Protein AF-A0A126D7E9-F1 (afdb_monomer)

Mean predicted aligned error: 7.22 Å

Secondary structure (DSSP, 8-state):
-EEE--GGGHHHHHHHHHHHHTSTT----B-S-SSS-TTS------HHHHHHH-S-EEEEE-HHHHH-HHHHHHHHHHHHTSTTSTT--EEEEE-S--SSPPPGGGTTS--EE-SSHHHHTTHHHHHHHHHH--

Organism: Anguilla anguilla (NCBI:txid7936)

pLDDT: mean 78.08, std 14.63, range [42.72, 94.19]

Structure (mmCIF, N/CA/C/O backbone):
data_AF-A0A126D7E9-F1
#
_entry.id   AF-A0A126D7E9-F1
#
loop_
_atom_site.group_PDB
_atom_site.id
_atom_site.type_symbol
_atom_site.label_atom_id
_atom_site.label_alt_id
_atom_site.label_comp_id
_atom_site.label_asym_id
_atom_site.label_entity_id
_atom_site.label_seq_id
_atom_site.pdbx_PDB_ins_code
_atom_site.Cartn_x
_atom_site.Cartn_y
_atom_site.Cartn_z
_atom_site.occupancy
_atom_site.B_iso_or_equiv
_atom_site.auth_seq_id
_atom_site.auth_comp_id
_atom_site.auth_asym_id
_atom_site.auth_atom_id
_atom_site.pdbx_PDB_model_num
ATOM 1 N N . ALA A 1 1 ? -8.281 2.744 7.503 1.00 77.56 1 ALA A N 1
ATOM 2 C CA . ALA A 1 1 ? -6.907 2.315 7.163 1.00 77.56 1 ALA A CA 1
ATOM 3 C C . ALA A 1 1 ? -6.227 3.425 6.380 1.00 77.56 1 ALA A C 1
ATOM 5 O O . ALA A 1 1 ? -6.936 4.202 5.751 1.00 77.56 1 ALA A O 1
ATOM 6 N N . PHE A 1 2 ? -4.902 3.515 6.443 1.00 81.88 2 PHE A N 1
ATOM 7 C CA . PHE A 1 2 ? -4.126 4.493 5.676 1.00 81.88 2 PHE A CA 1
ATOM 8 C C . PHE A 1 2 ? -3.689 3.906 4.339 1.00 81.88 2 PHE A C 1
ATOM 10 O O . PHE A 1 2 ? -3.356 2.724 4.298 1.00 81.88 2 PHE A O 1
ATOM 17 N N . ILE A 1 3 ? -3.668 4.702 3.275 1.00 85.94 3 ILE A N 1
ATOM 18 C CA . ILE A 1 3 ? -3.146 4.287 1.970 1.00 85.94 3 ILE A CA 1
ATOM 19 C C . ILE A 1 3 ? -1.912 5.132 1.652 1.00 85.94 3 ILE A C 1
ATOM 21 O O . ILE A 1 3 ? -1.997 6.350 1.530 1.00 85.94 3 ILE A O 1
ATOM 25 N N . CYS A 1 4 ? -0.771 4.466 1.513 1.00 87.81 4 CYS A N 1
ATOM 26 C CA . CYS A 1 4 ? 0.487 5.038 1.059 1.00 87.81 4 CYS A CA 1
ATOM 27 C C . CYS A 1 4 ? 0.679 4.678 -0.416 1.00 87.81 4 CYS A C 1
ATOM 29 O O . CYS A 1 4 ? 0.655 3.497 -0.764 1.00 87.81 4 CYS A O 1
ATOM 31 N N . TYR A 1 5 ? 0.844 5.681 -1.271 1.00 88.94 5 TYR A N 1
ATOM 32 C CA . TYR A 1 5 ? 0.964 5.532 -2.720 1.00 88.94 5 TYR A CA 1
ATOM 33 C C . TYR A 1 5 ? 1.781 6.692 -3.299 1.00 88.94 5 TYR A C 1
ATOM 35 O O . TYR A 1 5 ? 1.926 7.728 -2.648 1.00 88.94 5 TYR A O 1
ATOM 43 N N . CYS A 1 6 ? 2.309 6.518 -4.510 1.00 87.19 6 CYS A N 1
ATOM 44 C CA . CYS A 1 6 ? 2.936 7.601 -5.264 1.00 87.19 6 CYS A CA 1
ATOM 45 C C . CYS A 1 6 ? 1.879 8.332 -6.104 1.00 87.19 6 CYS A C 1
ATOM 47 O O . CYS A 1 6 ? 0.931 7.695 -6.557 1.00 87.19 6 CYS A O 1
ATOM 49 N N . GLN A 1 7 ? 2.035 9.634 -6.371 1.00 85.12 7 GLN A N 1
ATOM 50 C CA . GLN A 1 7 ? 1.031 10.417 -7.115 1.00 85.12 7 GLN A CA 1
ATOM 51 C C . GLN A 1 7 ? 0.680 9.796 -8.476 1.00 85.12 7 GLN A C 1
ATOM 53 O O . GLN A 1 7 ? -0.471 9.829 -8.898 1.00 85.12 7 GLN A O 1
ATOM 58 N N . SER A 1 8 ? 1.653 9.161 -9.129 1.00 88.75 8 SER A N 1
ATOM 59 C CA . SER A 1 8 ? 1.476 8.447 -10.399 1.00 88.75 8 SER A CA 1
ATOM 60 C C . SER A 1 8 ? 0.485 7.276 -10.329 1.00 88.75 8 SER A C 1
ATOM 62 O O . SER A 1 8 ? -0.012 6.833 -11.359 1.00 88.75 8 SER A O 1
ATOM 64 N N . ASP A 1 9 ? 0.190 6.766 -9.132 1.00 90.00 9 ASP A N 1
ATOM 65 C CA . ASP A 1 9 ? -0.701 5.625 -8.902 1.00 90.00 9 ASP A CA 1
ATOM 66 C C . ASP A 1 9 ? -2.105 6.061 -8.421 1.00 90.00 9 ASP A C 1
ATOM 68 O O . ASP A 1 9 ? -2.920 5.224 -8.021 1.00 90.00 9 ASP A O 1
ATOM 72 N N . ILE A 1 10 ? -2.408 7.366 -8.448 1.00 87.75 10 ILE A N 1
ATOM 73 C CA . ILE A 1 10 ? -3.639 7.941 -7.884 1.00 87.75 10 ILE A CA 1
ATOM 74 C C . ILE A 1 10 ? -4.924 7.390 -8.511 1.00 87.75 10 ILE A C 1
ATOM 76 O O . ILE A 1 10 ? -5.895 7.134 -7.800 1.00 87.75 10 ILE A O 1
ATOM 80 N N . GLU A 1 11 ? -4.927 7.133 -9.819 1.00 89.25 11 GLU A N 1
ATOM 81 C CA . GLU A 1 11 ? -6.092 6.585 -10.524 1.00 89.25 11 GLU A CA 1
ATOM 82 C C . GLU A 1 11 ? -6.491 5.211 -9.971 1.00 89.25 11 GLU A C 1
ATOM 84 O O . GLU A 1 11 ? -7.668 4.942 -9.724 1.00 89.25 11 GLU A O 1
ATOM 89 N N . PHE A 1 12 ? -5.501 4.357 -9.694 1.00 90.88 12 PHE A N 1
ATOM 90 C CA . PHE A 1 12 ? -5.744 3.063 -9.064 1.00 90.88 12 PHE A CA 1
ATOM 91 C C . PHE A 1 12 ? -6.236 3.225 -7.623 1.00 90.88 12 PHE A C 1
ATOM 93 O O . PHE A 1 12 ? -7.106 2.479 -7.178 1.00 90.88 12 PHE A O 1
ATOM 100 N N . VAL A 1 13 ? -5.710 4.207 -6.887 1.00 89.38 13 VAL A N 1
ATOM 101 C CA . VAL A 1 13 ? -6.150 4.484 -5.514 1.00 89.38 13 VAL A CA 1
ATOM 102 C C . VAL A 1 13 ? -7.598 4.962 -5.471 1.00 89.38 13 VAL A C 1
ATOM 104 O O . VAL A 1 13 ? -8.343 4.526 -4.594 1.00 89.38 13 VAL A O 1
ATOM 107 N N . HIS A 1 14 ? -8.029 5.783 -6.430 1.00 86.62 14 HIS A N 1
ATOM 108 C CA . HIS A 1 14 ? -9.428 6.196 -6.561 1.00 86.62 14 HIS A CA 1
ATOM 109 C C . HIS A 1 14 ? -10.352 4.997 -6.769 1.00 86.62 14 HIS A C 1
ATOM 111 O O . HIS A 1 14 ? -11.349 4.850 -6.057 1.00 86.62 14 HIS A O 1
ATOM 117 N N . GLU A 1 15 ? -9.992 4.110 -7.697 1.00 89.00 15 GLU A N 1
ATOM 118 C CA . GLU A 1 15 ? -10.749 2.883 -7.936 1.00 89.00 15 GLU A CA 1
ATOM 119 C C . GLU A 1 15 ? -10.762 1.989 -6.690 1.00 89.00 15 GLU A C 1
ATOM 121 O O . GLU A 1 15 ? -11.815 1.508 -6.275 1.00 89.00 15 GLU A O 1
ATOM 126 N N . MET A 1 16 ? -9.615 1.835 -6.025 1.00 88.69 16 MET A N 1
ATOM 127 C CA . MET A 1 16 ? -9.506 1.065 -4.791 1.00 88.69 16 MET A CA 1
ATOM 128 C C . MET A 1 16 ? -10.425 1.598 -3.695 1.00 88.69 16 MET A C 1
ATOM 130 O O . MET A 1 16 ? -11.109 0.810 -3.046 1.00 88.69 16 MET A O 1
ATOM 134 N N . ILE A 1 17 ? -10.460 2.910 -3.473 1.00 85.69 17 ILE A N 1
ATOM 135 C CA . ILE A 1 17 ? -11.333 3.511 -2.460 1.00 85.69 17 ILE A CA 1
ATOM 136 C C . ILE A 1 17 ? -12.791 3.251 -2.816 1.00 85.69 17 ILE A C 1
ATOM 138 O O . ILE A 1 17 ? -13.522 2.705 -1.991 1.00 85.69 17 ILE A O 1
ATOM 142 N N . ARG A 1 18 ? -13.188 3.547 -4.058 1.00 84.75 18 ARG A N 1
ATOM 143 C CA . ARG A 1 18 ? -14.557 3.343 -4.539 1.00 84.75 18 ARG A CA 1
ATOM 144 C C . ARG A 1 18 ? -15.014 1.897 -4.352 1.00 84.75 18 ARG A C 1
ATOM 146 O O . ARG A 1 18 ? -16.103 1.658 -3.834 1.00 84.75 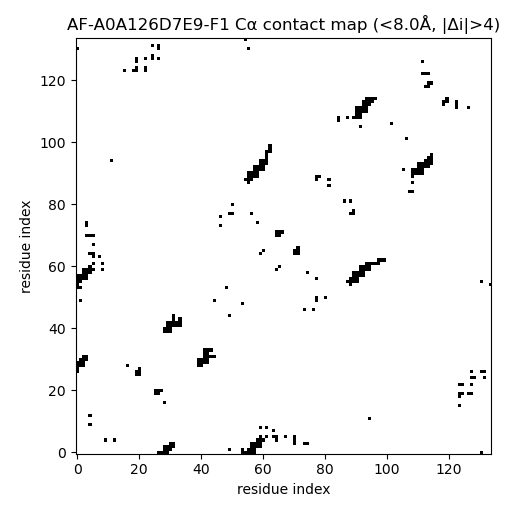18 ARG A O 1
ATOM 153 N N . GLN A 1 19 ? -14.181 0.934 -4.738 1.00 87.88 19 GLN A N 1
ATOM 154 C CA . GLN A 1 19 ? -14.482 -0.491 -4.605 1.00 87.88 19 GLN A CA 1
ATOM 155 C C . GLN A 1 19 ? -14.557 -0.922 -3.138 1.00 87.88 19 GLN A C 1
ATOM 157 O O . GLN A 1 19 ? -15.477 -1.638 -2.747 1.00 87.88 19 GLN A O 1
ATOM 162 N N . LEU A 1 20 ? -13.621 -0.471 -2.298 1.00 84.75 20 LEU A N 1
ATOM 163 C CA . LEU A 1 20 ? -13.575 -0.833 -0.881 1.00 84.75 20 LEU A CA 1
ATOM 164 C C . LEU A 1 20 ? -14.718 -0.210 -0.066 1.00 84.75 20 LEU A C 1
ATOM 166 O O . LEU A 1 20 ? -15.231 -0.868 0.841 1.00 84.75 20 LEU A O 1
ATOM 170 N N . GLU A 1 21 ? -15.153 1.007 -0.389 1.00 81.12 21 GLU A N 1
ATOM 171 C CA . GLU A 1 21 ? -16.303 1.666 0.248 1.00 81.12 21 GLU A CA 1
ATOM 172 C C . GLU A 1 21 ? -17.632 0.985 -0.094 1.00 81.12 21 GLU A C 1
ATOM 174 O O . GLU A 1 21 ? -18.524 0.915 0.751 1.00 81.12 21 GLU A O 1
ATOM 179 N N . GLN A 1 22 ? -17.742 0.414 -1.297 1.00 80.00 22 GLN A N 1
ATOM 180 C CA . GLN A 1 22 ? -18.902 -0.376 -1.718 1.00 80.00 22 GLN A CA 1
ATOM 181 C C . GLN A 1 22 ? -18.953 -1.769 -1.073 1.00 80.00 22 GLN A C 1
ATOM 183 O O . GLN A 1 22 ? -19.982 -2.445 -1.139 1.00 80.00 22 GLN A O 1
ATOM 188 N N . THR A 1 23 ? -17.874 -2.221 -0.424 1.00 79.31 23 THR A N 1
ATOM 189 C CA . THR A 1 23 ? -17.893 -3.510 0.275 1.00 79.31 23 THR A CA 1
ATOM 190 C C . THR A 1 23 ? -18.718 -3.467 1.561 1.00 79.31 23 THR A C 1
ATOM 192 O O . THR A 1 23 ? -18.880 -2.442 2.224 1.00 79.31 23 THR A O 1
ATOM 195 N N . VAL A 1 24 ? -19.169 -4.649 1.988 1.00 76.31 24 VAL A N 1
ATOM 196 C CA . VAL A 1 24 ? -19.992 -4.862 3.194 1.00 76.31 24 VAL A CA 1
ATOM 197 C C . VAL A 1 24 ? -19.336 -4.349 4.488 1.00 76.31 24 VAL A C 1
ATOM 199 O O . VAL A 1 24 ? -20.012 -4.149 5.493 1.00 76.31 24 VAL A O 1
ATOM 202 N N . TYR A 1 25 ? -18.020 -4.119 4.476 1.00 75.62 25 TYR A N 1
ATOM 203 C CA . TYR A 1 25 ? -17.241 -3.738 5.651 1.00 75.62 25 TYR A CA 1
ATOM 204 C C . TYR A 1 25 ? -17.285 -2.235 5.981 1.00 75.62 25 TYR A C 1
ATOM 206 O O . TYR A 1 25 ? -16.784 -1.864 7.041 1.00 75.62 25 TYR A O 1
ATOM 214 N N . ARG A 1 26 ? -17.864 -1.378 5.114 1.00 69.56 26 ARG A N 1
ATOM 215 C CA . ARG A 1 26 ? -17.994 0.089 5.312 1.00 69.56 26 ARG A CA 1
ATOM 216 C C . ARG A 1 26 ? -16.710 0.738 5.852 1.00 69.56 26 ARG A C 1
ATOM 218 O O . ARG A 1 26 ? -16.715 1.460 6.853 1.00 69.56 26 ARG A O 1
ATOM 225 N N . LEU A 1 27 ? -15.582 0.403 5.229 1.00 72.12 27 LEU A N 1
ATOM 226 C CA . LEU A 1 27 ? -14.263 0.806 5.702 1.00 72.12 27 LEU A CA 1
ATOM 227 C C . LEU A 1 27 ? -14.082 2.318 5.573 1.00 72.12 27 LEU A C 1
ATOM 229 O O . LEU A 1 27 ? -14.317 2.886 4.515 1.00 72.12 27 LEU A O 1
ATOM 233 N N . LYS A 1 28 ? -13.580 2.961 6.632 1.00 67.88 28 LYS A N 1
ATOM 234 C CA . LYS A 1 28 ? -13.085 4.341 6.553 1.00 67.88 28 LYS A CA 1
ATOM 235 C C . LYS A 1 28 ? -11.633 4.317 6.085 1.00 67.88 28 LYS A C 1
ATOM 237 O O . LYS A 1 28 ? -10.746 3.859 6.821 1.00 67.88 28 LYS A O 1
ATOM 242 N N . LEU A 1 29 ? -11.402 4.751 4.854 1.00 71.88 29 LEU A N 1
ATOM 243 C CA . LEU A 1 29 ? -10.076 4.870 4.256 1.00 71.88 29 LEU A CA 1
ATOM 244 C C . LEU A 1 29 ? -9.617 6.327 4.320 1.00 71.88 29 LEU A C 1
ATOM 246 O O . LEU A 1 29 ? -10.415 7.242 4.138 1.00 71.88 29 LEU A O 1
ATOM 250 N N . CYS A 1 30 ? -8.337 6.526 4.624 1.00 65.50 30 CYS A N 1
ATOM 251 C CA . CYS A 1 30 ? -7.709 7.841 4.643 1.00 65.50 30 CYS A CA 1
ATOM 252 C C . CYS A 1 30 ? -6.574 7.858 3.616 1.00 65.50 30 CYS A C 1
ATOM 254 O O . CYS A 1 30 ? -5.734 6.951 3.615 1.00 65.50 30 CYS A O 1
ATOM 256 N N . VAL A 1 31 ? -6.549 8.900 2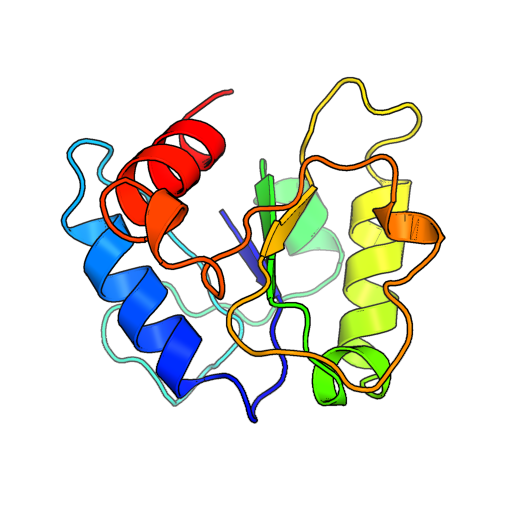.787 1.00 69.12 31 VAL A N 1
ATOM 257 C CA . VAL A 1 31 ? -5.471 9.209 1.838 1.00 69.12 31 VAL A CA 1
ATOM 258 C C . VAL A 1 31 ? -4.800 10.529 2.201 1.00 69.12 31 VAL A C 1
ATOM 260 O O . VAL A 1 31 ? -5.335 11.314 2.982 1.00 69.12 31 VAL A O 1
ATOM 263 N N . PHE A 1 32 ? -3.607 10.740 1.651 1.00 63.19 32 PHE A N 1
ATOM 264 C CA . PHE A 1 32 ? -2.763 11.902 1.919 1.00 63.19 32 PHE A CA 1
ATOM 265 C C . PHE A 1 32 ? -3.156 13.155 1.119 1.00 63.19 32 PHE A C 1
ATOM 267 O O . PHE A 1 32 ? -2.771 14.256 1.505 1.00 63.19 32 PHE A O 1
ATOM 274 N N . ASP A 1 33 ? -3.907 13.021 0.024 1.00 57.41 33 ASP A N 1
ATOM 275 C CA . ASP A 1 33 ? -4.043 14.136 -0.911 1.00 57.41 33 ASP A CA 1
ATOM 276 C C . ASP A 1 33 ? -5.106 15.153 -0.478 1.00 57.41 33 ASP A C 1
ATOM 278 O O . ASP A 1 33 ? -6.262 14.801 -0.222 1.00 57.41 33 ASP A O 1
ATOM 282 N N . ARG A 1 34 ? -4.683 16.420 -0.370 1.00 45.06 34 ARG A N 1
ATOM 283 C CA . ARG A 1 34 ? -5.502 17.514 0.162 1.00 45.06 34 ARG A CA 1
ATOM 284 C C . ARG A 1 34 ? -6.557 18.012 -0.816 1.00 45.06 34 ARG A C 1
ATOM 286 O O . ARG A 1 34 ? -7.608 18.469 -0.373 1.00 45.06 34 ARG A O 1
ATOM 293 N N . ASP A 1 35 ? -6.296 17.846 -2.110 1.00 46.19 35 ASP A N 1
ATOM 294 C CA . ASP A 1 35 ? -6.995 18.592 -3.157 1.00 46.19 35 ASP A CA 1
ATOM 295 C C . ASP A 1 35 ? -7.619 17.709 -4.254 1.00 46.19 35 ASP A C 1
ATOM 297 O O . ASP A 1 35 ? -8.185 18.238 -5.208 1.00 46.19 35 ASP A O 1
ATOM 301 N N . VAL A 1 36 ? -7.556 16.372 -4.146 1.00 45.94 36 VAL A N 1
ATOM 302 C CA . VAL A 1 36 ? -7.872 15.490 -5.295 1.00 45.94 36 VAL A CA 1
ATOM 303 C C . VAL A 1 36 ? -9.107 14.592 -5.110 1.00 45.94 36 VAL A C 1
ATOM 305 O O . VAL A 1 36 ? -9.676 14.132 -6.099 1.00 45.94 36 VAL A O 1
ATOM 308 N N . LEU A 1 37 ? -9.619 14.407 -3.884 1.00 45.41 37 LEU A N 1
ATOM 309 C CA . LEU A 1 37 ? -10.828 13.600 -3.639 1.00 45.41 37 LEU A CA 1
ATOM 310 C C . LEU A 1 37 ? -11.875 14.314 -2.767 1.00 45.41 37 LEU A C 1
ATOM 312 O O . LEU A 1 37 ? -11.787 14.270 -1.534 1.00 45.41 37 LEU A O 1
ATOM 316 N N . PRO A 1 38 ? -12.926 14.909 -3.363 1.00 43.97 38 PRO A N 1
ATOM 317 C CA . PRO A 1 38 ? -14.064 15.392 -2.591 1.00 43.97 38 PRO A CA 1
ATOM 318 C C . PRO A 1 38 ? -14.804 14.205 -1.948 1.00 43.97 38 PRO A C 1
ATOM 320 O O . PRO A 1 38 ? -15.262 13.299 -2.637 1.00 43.97 38 PRO A O 1
ATOM 323 N N . GLY A 1 39 ? -14.927 14.212 -0.617 1.00 46.81 39 GLY A N 1
ATOM 324 C CA . GLY A 1 39 ? -15.702 13.220 0.148 1.00 46.81 39 GLY A CA 1
ATOM 325 C C . GLY A 1 39 ? -14.883 12.205 0.954 1.00 46.81 39 GLY A C 1
ATOM 326 O O . GLY A 1 39 ? -15.443 11.555 1.835 1.00 46.81 39 GLY A O 1
ATOM 327 N N . THR A 1 40 ? -13.567 12.109 0.740 1.00 48.38 40 THR A N 1
ATOM 328 C CA . THR A 1 40 ? -12.680 11.303 1.603 1.00 48.38 40 THR A CA 1
ATOM 329 C C . THR A 1 40 ? -12.120 12.122 2.766 1.00 48.38 40 THR A C 1
ATOM 331 O O . THR A 1 40 ? -12.005 13.342 2.686 1.00 48.38 40 THR A O 1
ATOM 334 N N . CYS A 1 41 ? -11.804 11.473 3.891 1.00 43.56 41 CYS A N 1
ATOM 335 C CA . CYS A 1 41 ? -11.293 12.156 5.082 1.00 43.56 41 CYS A CA 1
ATOM 336 C C . CYS A 1 41 ? -9.829 12.576 4.853 1.00 43.56 41 CYS A C 1
ATOM 338 O O . CYS A 1 41 ? -8.906 11.791 5.071 1.00 43.56 41 CYS A O 1
ATOM 340 N N . VAL A 1 42 ? -9.653 13.804 4.371 1.00 42.72 42 VAL A N 1
ATOM 341 C CA . VAL A 1 42 ? -8.376 14.442 4.043 1.00 42.72 42 VAL A CA 1
ATOM 342 C C . VAL A 1 42 ? -7.678 14.939 5.314 1.00 42.72 42 VAL A C 1
ATOM 344 O O . VAL A 1 42 ? -8.229 15.772 6.032 1.00 42.72 42 VAL A O 1
ATOM 347 N N . TRP A 1 43 ? -6.450 14.482 5.584 1.00 44.12 43 TRP A N 1
ATOM 348 C CA . TRP A 1 43 ? -5.634 14.981 6.701 1.00 44.12 43 TRP A CA 1
ATOM 349 C C . TRP A 1 43 ? -4.186 15.226 6.276 1.00 44.12 43 TRP A C 1
ATOM 351 O O . TRP A 1 43 ? -3.598 14.435 5.548 1.00 44.12 43 TRP A O 1
ATOM 361 N N . THR A 1 44 ? -3.584 16.300 6.793 1.00 43.53 44 THR A N 1
ATOM 362 C CA . THR A 1 44 ? -2.133 16.527 6.737 1.00 43.53 44 THR A CA 1
ATOM 363 C C . THR A 1 44 ? -1.468 15.538 7.686 1.00 43.53 44 THR A C 1
ATOM 365 O O . THR A 1 44 ? -1.652 15.651 8.893 1.00 43.53 44 THR A O 1
ATOM 368 N N . VAL A 1 45 ? -0.759 14.538 7.166 1.00 52.62 45 VAL A N 1
ATOM 369 C CA . VAL A 1 45 ? -0.237 13.440 7.989 1.00 52.62 45 VAL A CA 1
ATOM 370 C C . VAL A 1 45 ? 1.186 13.723 8.469 1.00 52.62 45 VAL A C 1
ATOM 372 O O . VAL A 1 45 ? 2.118 13.788 7.674 1.00 52.62 45 VAL A O 1
ATOM 375 N N . THR A 1 46 ? 1.350 13.830 9.787 1.00 57.66 46 THR A N 1
ATOM 376 C CA . THR A 1 46 ? 2.624 13.688 10.506 1.00 57.66 46 THR A CA 1
ATOM 377 C C . T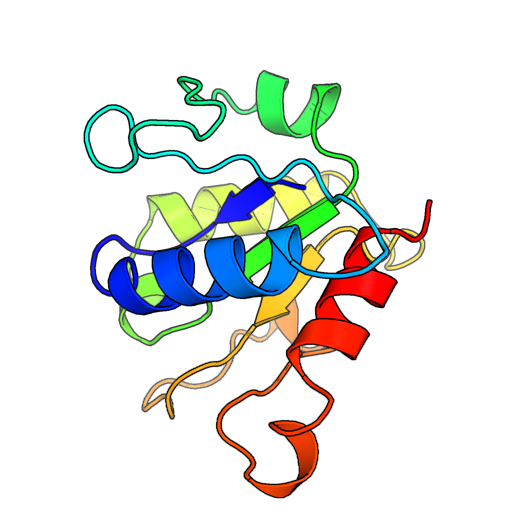HR A 1 46 ? 2.811 12.230 10.944 1.00 57.66 46 THR A C 1
ATOM 379 O O . THR A 1 46 ? 1.843 11.467 11.017 1.00 57.66 46 THR A O 1
ATOM 382 N N . SER A 1 47 ? 4.043 11.819 11.256 1.00 56.72 47 SER A N 1
ATOM 383 C CA . SER A 1 47 ? 4.351 10.487 11.815 1.00 56.72 47 SER A CA 1
ATOM 384 C C . SER A 1 47 ? 3.446 10.123 13.005 1.00 56.72 47 SER A C 1
ATOM 386 O O . SER A 1 47 ? 2.945 9.001 13.088 1.00 56.72 47 SER A O 1
ATOM 388 N N . GLU A 1 48 ? 3.124 11.102 13.850 1.00 58.09 48 GLU A N 1
ATOM 389 C CA . GLU A 1 48 ? 2.202 10.971 14.986 1.00 58.09 48 GLU A CA 1
ATOM 390 C C . GLU A 1 48 ? 0.782 10.538 14.580 1.00 58.09 48 GLU A C 1
ATOM 392 O O . GLU A 1 48 ? 0.136 9.761 15.284 1.00 58.09 48 GLU A O 1
ATOM 397 N N . LEU A 1 49 ? 0.270 10.996 13.432 1.00 61.22 49 LEU A N 1
ATOM 398 C CA . LEU A 1 49 ? -1.075 10.639 12.967 1.00 61.22 49 LEU A CA 1
ATOM 399 C C . LEU A 1 49 ? -1.148 9.195 12.462 1.00 61.22 49 LEU A C 1
ATOM 401 O O . LEU A 1 49 ? -2.159 8.515 12.672 1.00 61.22 49 LEU A O 1
ATOM 405 N N . ILE A 1 50 ? -0.080 8.698 11.840 1.00 62.50 50 ILE A N 1
ATOM 406 C CA . ILE A 1 50 ? 0.012 7.289 11.428 1.00 62.50 50 ILE A CA 1
ATOM 407 C C . ILE A 1 50 ? 0.064 6.394 12.657 1.00 62.50 50 ILE A C 1
ATOM 409 O O . ILE A 1 50 ? -0.655 5.394 12.722 1.00 62.50 50 ILE A O 1
ATOM 413 N N . GLU A 1 51 ? 0.855 6.786 13.650 1.00 63.22 51 GLU A N 1
ATOM 414 C CA . GLU A 1 51 ? 0.981 6.056 14.901 1.00 63.22 51 GLU A CA 1
ATOM 415 C C . GLU A 1 51 ? -0.338 6.023 15.689 1.00 63.22 51 GLU A C 1
ATOM 417 O O . GLU A 1 51 ? -0.810 4.941 16.049 1.00 63.22 51 GLU A O 1
ATOM 422 N N . MET A 1 52 ? -0.982 7.179 15.888 1.00 60.47 52 MET A N 1
ATOM 423 C CA . MET A 1 52 ? -2.161 7.300 16.753 1.00 60.47 52 MET A CA 1
ATOM 424 C C . MET A 1 52 ? -3.480 6.852 16.114 1.00 60.47 52 MET A C 1
ATOM 426 O O . MET A 1 52 ? -4.398 6.440 16.828 1.00 60.47 52 MET A O 1
ATOM 430 N N . ARG A 1 53 ? -3.639 6.955 14.788 1.00 59.44 53 ARG A N 1
ATOM 431 C CA . ARG A 1 53 ? -4.951 6.764 14.133 1.00 59.44 53 ARG A CA 1
ATOM 432 C C . ARG A 1 53 ? -5.022 5.543 13.223 1.00 59.44 53 ARG A C 1
ATOM 434 O O . ARG A 1 53 ? -6.123 5.049 12.964 1.00 59.44 53 ARG A O 1
ATOM 441 N N . CYS A 1 54 ? -3.894 5.022 12.741 1.00 62.56 54 CYS A N 1
ATOM 442 C CA . CYS A 1 54 ? -3.913 4.026 11.673 1.00 62.56 54 CYS A CA 1
ATOM 443 C C . CYS A 1 54 ? -3.595 2.622 12.192 1.00 62.56 54 CYS A C 1
ATOM 445 O O . CYS A 1 54 ? -2.444 2.206 12.302 1.00 62.56 54 CYS A O 1
ATOM 447 N N . LYS A 1 55 ? -4.646 1.836 12.461 1.00 71.62 55 LYS A N 1
ATOM 448 C CA . LYS A 1 55 ? -4.500 0.415 12.826 1.00 71.62 55 LYS A CA 1
ATOM 449 C C . LYS A 1 55 ? -3.856 -0.409 11.705 1.00 71.62 55 LYS A C 1
ATOM 451 O O . LYS A 1 55 ? -3.060 -1.291 11.998 1.00 71.62 55 LYS A O 1
ATOM 456 N N . ARG A 1 56 ? -4.142 -0.085 10.437 1.00 81.56 56 ARG A N 1
ATOM 457 C CA . ARG A 1 56 ? -3.574 -0.734 9.243 1.00 81.56 56 ARG A CA 1
ATOM 458 C C . ARG A 1 56 ? -3.213 0.294 8.166 1.00 81.56 56 ARG A C 1
ATOM 460 O O . ARG A 1 56 ? -3.919 1.296 8.020 1.00 81.56 56 ARG A O 1
ATOM 467 N N . MET A 1 57 ? -2.157 0.004 7.417 1.00 84.88 57 MET A N 1
ATOM 468 C CA . MET A 1 57 ? -1.626 0.723 6.265 1.00 84.88 57 MET A CA 1
ATOM 469 C C . MET A 1 57 ? -1.637 -0.205 5.041 1.00 84.88 57 MET A C 1
ATOM 471 O O . MET A 1 57 ? -1.209 -1.357 5.112 1.00 84.88 57 MET A O 1
ATOM 475 N N . VAL A 1 58 ? -2.109 0.314 3.915 1.00 89.88 58 VAL A N 1
ATOM 476 C CA . VAL A 1 58 ? -1.971 -0.261 2.579 1.00 89.88 58 VAL A CA 1
ATOM 477 C C . VAL A 1 58 ? -0.828 0.470 1.891 1.00 89.88 58 VAL A C 1
ATOM 479 O O . VAL A 1 58 ? -0.855 1.695 1.837 1.00 89.88 58 VAL A O 1
ATOM 482 N N . ALA A 1 59 ? 0.159 -0.255 1.377 1.00 91.56 59 ALA A N 1
ATOM 483 C CA . ALA A 1 59 ? 1.231 0.318 0.566 1.00 91.56 59 ALA A CA 1
ATOM 484 C C . ALA A 1 59 ? 1.034 -0.114 -0.888 1.00 91.56 59 ALA A C 1
ATOM 486 O O . ALA A 1 59 ? 1.135 -1.302 -1.187 1.00 91.56 59 ALA A O 1
ATOM 487 N N . VAL A 1 60 ? 0.709 0.827 -1.774 1.00 93.69 60 VAL A N 1
ATOM 488 C CA . VAL A 1 60 ? 0.542 0.575 -3.210 1.00 93.69 60 VAL A CA 1
ATOM 489 C C . VAL A 1 60 ? 1.924 0.581 -3.847 1.00 93.69 60 VAL A C 1
ATOM 491 O O . VAL A 1 60 ? 2.506 1.634 -4.078 1.00 93.69 60 VAL A O 1
ATOM 494 N N . ILE A 1 61 ? 2.472 -0.611 -4.070 1.00 93.56 61 ILE A N 1
ATOM 495 C CA . ILE A 1 61 ? 3.837 -0.792 -4.548 1.00 93.56 61 ILE A CA 1
ATOM 496 C C . ILE A 1 61 ? 3.855 -0.706 -6.078 1.00 93.56 61 ILE A C 1
ATOM 498 O O . ILE A 1 61 ? 3.181 -1.471 -6.773 1.00 93.56 61 ILE A O 1
ATOM 502 N N . SER A 1 62 ? 4.667 0.218 -6.576 1.00 94.19 62 SER A N 1
ATOM 503 C CA . SER A 1 62 ? 4.960 0.486 -7.984 1.00 94.19 62 SER A CA 1
ATOM 504 C C . SER A 1 62 ? 6.445 0.822 -8.154 1.00 94.19 62 SER A C 1
ATOM 506 O O . SER A 1 62 ? 7.134 1.081 -7.168 1.00 94.19 62 SER A O 1
ATOM 508 N N . ASP A 1 63 ? 6.956 0.852 -9.388 1.00 93.44 63 ASP A N 1
ATOM 509 C CA . ASP A 1 63 ? 8.345 1.267 -9.633 1.00 93.44 63 ASP A CA 1
ATOM 510 C C . ASP A 1 63 ? 8.604 2.709 -9.152 1.00 93.44 63 ASP A C 1
ATOM 512 O O . ASP A 1 63 ? 9.691 2.988 -8.644 1.00 93.44 63 ASP A O 1
ATOM 516 N N . GLU A 1 64 ? 7.607 3.594 -9.269 1.00 92.75 64 GLU A N 1
ATOM 517 C CA . GLU A 1 64 ? 7.644 4.989 -8.814 1.00 92.75 64 GLU A CA 1
ATOM 518 C C . GLU A 1 64 ? 7.541 5.106 -7.288 1.00 92.75 64 GLU A C 1
ATOM 520 O O . GLU A 1 64 ? 8.170 5.975 -6.686 1.00 92.75 64 GLU A O 1
ATOM 525 N N . TYR A 1 65 ? 6.784 4.216 -6.641 1.00 91.81 65 TYR A N 1
ATOM 526 C CA . TYR A 1 65 ? 6.728 4.125 -5.182 1.00 91.81 65 TYR A CA 1
ATOM 527 C C . TYR A 1 65 ? 8.107 3.831 -4.589 1.00 91.81 65 TYR A C 1
ATOM 529 O O . TYR A 1 65 ? 8.468 4.394 -3.559 1.00 91.81 65 TYR A O 1
ATOM 537 N N . LEU A 1 66 ? 8.889 2.973 -5.253 1.00 90.38 66 LEU A N 1
ATOM 538 C CA . LEU A 1 66 ? 10.237 2.611 -4.811 1.00 90.38 66 LEU A CA 1
ATOM 539 C C . LEU A 1 66 ? 11.260 3.745 -4.959 1.00 90.38 66 LEU A C 1
ATOM 541 O O . LEU A 1 66 ? 12.270 3.714 -4.263 1.00 90.38 66 LEU A O 1
ATOM 545 N N . ASP A 1 67 ? 11.005 4.725 -5.829 1.00 90.56 67 ASP A N 1
ATOM 546 C CA . ASP A 1 67 ? 11.864 5.909 -5.994 1.00 90.56 67 ASP A CA 1
ATOM 547 C C . ASP A 1 67 ? 11.468 7.069 -5.073 1.00 90.56 67 ASP A C 1
ATOM 549 O O . ASP A 1 67 ? 12.214 8.035 -4.925 1.00 90.56 67 ASP A O 1
ATOM 553 N N . SER A 1 68 ? 10.286 7.007 -4.460 1.00 87.69 68 SER A N 1
ATOM 554 C CA . SER A 1 68 ? 9.783 8.079 -3.612 1.00 87.69 68 SER A CA 1
ATOM 555 C C . SER A 1 68 ? 10.367 7.978 -2.202 1.00 87.69 68 SER A C 1
ATOM 557 O O . SER A 1 68 ? 9.973 7.114 -1.416 1.00 87.69 68 SER A O 1
ATOM 559 N N . GLU A 1 69 ? 11.245 8.918 -1.838 1.00 84.19 69 GLU A N 1
ATOM 560 C CA . GLU A 1 69 ? 11.795 9.025 -0.475 1.00 84.19 69 GLU A CA 1
ATOM 561 C C . GLU A 1 69 ? 10.697 9.166 0.587 1.00 84.19 69 GLU A C 1
ATOM 563 O O . GLU A 1 69 ? 10.789 8.596 1.675 1.00 84.19 69 GLU A O 1
ATOM 568 N N . ALA A 1 70 ? 9.613 9.875 0.256 1.00 81.62 70 ALA A N 1
ATOM 569 C CA . ALA A 1 70 ? 8.455 9.987 1.131 1.00 81.62 70 ALA A CA 1
ATOM 570 C C . ALA A 1 70 ? 7.811 8.612 1.374 1.00 81.62 70 ALA A C 1
ATOM 572 O O . ALA A 1 70 ? 7.572 8.242 2.522 1.00 81.62 70 ALA A O 1
ATOM 573 N N . CYS A 1 71 ? 7.568 7.826 0.321 1.00 84.56 71 CYS A N 1
ATOM 574 C CA . CYS A 1 71 ? 6.991 6.485 0.448 1.00 84.56 71 CYS A CA 1
ATOM 575 C C . CYS A 1 71 ? 7.912 5.524 1.214 1.00 84.56 71 CYS A C 1
ATOM 577 O O . CYS A 1 71 ? 7.437 4.747 2.050 1.00 84.56 71 CYS A O 1
ATOM 579 N N . ASP A 1 72 ? 9.222 5.603 0.977 1.00 85.81 72 ASP A N 1
ATOM 580 C CA . ASP A 1 72 ? 10.231 4.818 1.687 1.00 85.81 72 ASP A CA 1
ATOM 581 C C . ASP A 1 72 ? 10.239 5.132 3.191 1.00 85.81 72 ASP A C 1
ATOM 583 O O . ASP A 1 72 ? 10.144 4.218 4.018 1.00 85.81 72 ASP A O 1
ATOM 587 N N . PHE A 1 73 ? 10.245 6.417 3.558 1.00 84.56 73 PHE A N 1
ATOM 588 C CA . PHE A 1 73 ? 10.158 6.848 4.952 1.00 84.56 73 PHE A CA 1
ATOM 589 C C . PHE A 1 73 ? 8.881 6.332 5.625 1.00 84.56 73 PHE A C 1
ATOM 591 O O . PHE A 1 73 ? 8.947 5.718 6.692 1.00 84.56 73 PHE A O 1
ATOM 598 N N . GLN A 1 74 ? 7.721 6.521 4.986 1.00 81.12 74 GLN A N 1
ATOM 599 C CA . GLN A 1 74 ? 6.431 6.087 5.531 1.00 81.12 74 GLN A CA 1
ATOM 600 C C . GLN A 1 74 ? 6.365 4.567 5.715 1.00 81.12 74 GLN A C 1
ATOM 602 O O . GLN A 1 74 ? 5.883 4.080 6.740 1.00 81.12 74 GLN A O 1
ATOM 607 N N . THR A 1 75 ? 6.903 3.810 4.758 1.00 84.06 75 THR A N 1
ATOM 608 C CA . THR A 1 75 ? 6.989 2.348 4.834 1.00 84.06 75 THR A CA 1
ATOM 609 C C . THR A 1 75 ? 7.869 1.905 5.994 1.00 84.06 75 THR A C 1
ATOM 611 O O . THR A 1 75 ? 7.451 1.087 6.816 1.00 84.06 75 THR A O 1
ATOM 614 N N . LYS A 1 76 ? 9.086 2.450 6.092 1.00 84.56 76 LYS A N 1
ATOM 615 C CA . LYS A 1 76 ? 10.040 2.116 7.158 1.00 84.56 76 LYS A CA 1
ATOM 616 C C . LYS A 1 76 ? 9.495 2.481 8.535 1.00 84.56 76 LYS A C 1
ATOM 618 O O . LYS A 1 76 ? 9.626 1.686 9.463 1.00 84.56 76 LYS A O 1
ATOM 623 N N . PHE A 1 77 ? 8.833 3.629 8.654 1.00 82.31 77 PHE A N 1
ATOM 624 C CA . PHE A 1 77 ? 8.166 4.047 9.882 1.00 82.31 77 PHE A CA 1
ATOM 625 C C . PHE A 1 77 ? 7.019 3.097 10.260 1.00 82.31 77 PHE A C 1
ATOM 627 O O . PHE A 1 77 ? 6.943 2.614 11.386 1.00 82.31 77 PHE A O 1
ATOM 634 N N . ALA A 1 78 ? 6.155 2.727 9.312 1.00 79.50 78 ALA A N 1
ATOM 635 C CA . ALA A 1 78 ? 5.081 1.770 9.581 1.00 79.50 78 ALA A CA 1
ATOM 636 C C . ALA A 1 78 ? 5.605 0.390 10.021 1.00 79.50 78 ALA A C 1
ATOM 638 O O . ALA A 1 78 ? 4.993 -0.275 10.863 1.00 79.50 78 ALA A O 1
ATOM 639 N N . LEU A 1 79 ? 6.745 -0.034 9.470 1.00 80.38 79 LEU A N 1
ATOM 640 C CA . LEU A 1 79 ? 7.427 -1.265 9.858 1.00 80.38 79 LEU A CA 1
ATOM 641 C C . LEU A 1 79 ? 8.066 -1.175 11.250 1.00 80.38 79 LEU A C 1
ATOM 643 O O . LEU A 1 79 ? 7.956 -2.133 12.016 1.00 80.38 79 LEU A O 1
ATOM 647 N N . SER A 1 80 ? 8.683 -0.043 11.607 1.00 80.00 80 SER A N 1
ATOM 648 C CA . SER A 1 80 ? 9.292 0.149 12.932 1.00 80.00 80 SER A CA 1
ATOM 649 C C . SER A 1 80 ? 8.254 0.152 14.056 1.00 80.00 80 SER A C 1
ATOM 651 O O . SER A 1 80 ? 8.521 -0.366 15.138 1.00 80.00 80 SER A O 1
ATOM 653 N N . LEU A 1 81 ? 7.035 0.625 13.778 1.00 74.19 81 LEU A N 1
ATOM 654 C CA . LEU A 1 81 ? 5.897 0.568 14.703 1.00 74.19 81 LEU A CA 1
ATOM 655 C C . LEU A 1 81 ? 5.378 -0.858 14.967 1.00 74.19 81 LEU A C 1
ATOM 657 O O . LEU A 1 81 ? 4.540 -1.056 15.852 1.00 74.19 81 LEU A O 1
ATOM 661 N N . CYS A 1 82 ? 5.813 -1.857 14.189 1.00 63.72 82 CYS A N 1
ATOM 662 C CA . CYS A 1 82 ? 5.377 -3.249 14.322 1.00 63.72 82 CYS A CA 1
ATOM 663 C C . CYS A 1 82 ? 6.543 -4.248 14.257 1.00 63.72 82 CYS A C 1
ATOM 665 O O . CYS A 1 82 ? 6.581 -5.075 13.335 1.00 63.72 82 CYS A O 1
ATOM 667 N N . PRO A 1 83 ? 7.461 -4.252 15.239 1.00 59.44 83 PRO A N 1
ATOM 668 C CA . PRO A 1 83 ? 8.513 -5.256 15.284 1.00 59.44 83 PRO A CA 1
ATOM 669 C C . PRO A 1 83 ? 7.890 -6.657 15.428 1.00 59.44 83 PRO A C 1
ATOM 671 O O . PRO A 1 83 ? 7.098 -6.901 16.337 1.00 59.44 83 PRO A O 1
ATOM 674 N N . GLY A 1 84 ? 8.219 -7.585 14.522 1.00 54.81 84 GLY A N 1
ATOM 675 C CA . GLY A 1 84 ? 7.921 -9.016 14.698 1.00 54.81 84 GLY A CA 1
ATOM 676 C C . GLY A 1 84 ? 6.663 -9.587 14.028 1.00 54.81 84 GLY A C 1
ATOM 677 O O . GLY A 1 84 ? 6.148 -10.590 14.509 1.00 54.81 84 GLY A O 1
ATOM 678 N N . ALA A 1 85 ? 6.157 -9.009 12.929 1.00 52.06 85 ALA A N 1
ATOM 679 C CA . ALA A 1 85 ? 5.083 -9.568 12.075 1.00 52.06 85 ALA A CA 1
ATOM 680 C C . ALA A 1 85 ? 3.720 -9.884 12.749 1.00 52.06 85 ALA A C 1
ATOM 682 O O . ALA A 1 85 ? 2.745 -10.163 12.048 1.00 52.06 85 ALA A O 1
ATOM 683 N N . GLN A 1 86 ? 3.597 -9.778 14.078 1.00 51.78 86 GLN A N 1
ATOM 684 C CA . GLN A 1 86 ? 2.417 -10.217 14.828 1.00 51.78 86 GLN A CA 1
ATOM 685 C C . GLN A 1 86 ? 1.143 -9.438 14.488 1.00 51.78 86 GLN A C 1
ATOM 687 O O . GLN A 1 86 ? 0.053 -9.988 14.607 1.00 51.78 86 GLN A O 1
ATOM 692 N N . LYS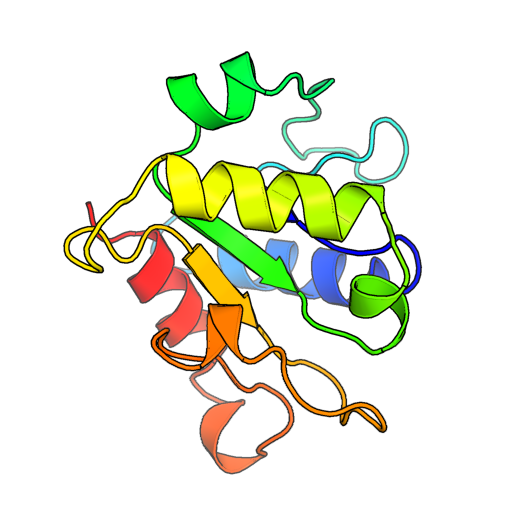 A 1 87 ? 1.248 -8.177 14.046 1.00 58.53 87 LYS A N 1
ATOM 693 C CA . LYS A 1 87 ? 0.067 -7.316 13.861 1.00 58.53 87 LYS A CA 1
ATOM 694 C C . LYS A 1 87 ? -0.367 -7.089 12.409 1.00 58.53 87 LYS A C 1
ATOM 696 O O . LYS A 1 87 ? -1.350 -6.389 12.214 1.00 58.53 87 LYS A O 1
ATOM 701 N N . LYS A 1 88 ? 0.317 -7.661 11.398 1.00 64.12 88 LYS A N 1
ATOM 702 C CA . LYS A 1 88 ? -0.004 -7.518 9.948 1.00 64.12 88 LYS A CA 1
ATOM 703 C C . LYS A 1 88 ? -0.521 -6.114 9.564 1.00 64.12 88 LYS A C 1
ATOM 705 O O . LYS A 1 88 ? -1.475 -5.983 8.799 1.00 64.12 88 LYS A O 1
ATOM 710 N N . ARG A 1 89 ? 0.077 -5.062 10.143 1.00 76.56 89 ARG A N 1
ATOM 711 C CA . ARG A 1 89 ? -0.430 -3.689 9.999 1.00 76.56 89 ARG A CA 1
ATOM 712 C C . ARG A 1 89 ? -0.134 -3.130 8.618 1.00 76.56 89 ARG A C 1
ATOM 714 O O . ARG A 1 89 ? -0.868 -2.255 8.193 1.00 76.56 89 ARG A O 1
ATOM 721 N N . LEU A 1 90 ? 0.871 -3.653 7.917 1.00 85.88 90 LEU A N 1
ATOM 722 C CA . LEU A 1 90 ? 1.222 -3.253 6.559 1.00 85.88 90 LEU A CA 1
ATOM 723 C C . LEU A 1 90 ? 0.768 -4.309 5.543 1.00 85.88 90 LEU A C 1
ATOM 725 O O . LEU A 1 90 ? 1.130 -5.481 5.660 1.00 85.88 90 LEU A O 1
ATOM 729 N N . ILE A 1 91 ? -0.011 -3.884 4.549 1.00 89.94 91 ILE A N 1
ATOM 730 C CA . ILE A 1 91 ? -0.509 -4.720 3.451 1.00 89.94 91 ILE A CA 1
ATOM 731 C C . ILE A 1 91 ? 0.034 -4.152 2.134 1.00 89.94 91 ILE A C 1
ATOM 733 O O . ILE A 1 91 ? -0.473 -3.131 1.662 1.00 89.94 91 ILE A O 1
ATOM 737 N N . PRO A 1 92 ? 1.054 -4.783 1.529 1.00 91.88 92 PRO A N 1
ATOM 738 C CA . PRO A 1 92 ? 1.521 -4.398 0.206 1.00 91.88 92 PRO A CA 1
ATOM 739 C C . PRO A 1 92 ? 0.490 -4.778 -0.861 1.00 91.88 92 PRO A C 1
ATOM 741 O O . PRO A 1 92 ? 0.005 -5.912 -0.883 1.00 91.88 92 PRO A O 1
ATOM 744 N N . VAL A 1 93 ? 0.187 -3.849 -1.762 1.00 93.81 93 VAL A N 1
ATOM 745 C CA . VAL A 1 93 ? -0.691 -4.036 -2.918 1.00 93.81 93 VAL A CA 1
ATOM 746 C C . VAL A 1 93 ? 0.115 -3.819 -4.191 1.00 93.81 93 VAL A C 1
ATOM 748 O O . VAL A 1 93 ? 0.733 -2.775 -4.352 1.00 93.81 93 VAL A O 1
ATOM 751 N N . LEU A 1 94 ? 0.083 -4.788 -5.101 1.00 93.00 94 LEU A N 1
ATOM 752 C CA . LEU A 1 94 ? 0.618 -4.660 -6.455 1.00 93.00 94 LEU A CA 1
ATOM 753 C C . LEU A 1 94 ? -0.541 -4.597 -7.436 1.00 93.00 94 LEU A C 1
ATOM 755 O O . LEU A 1 94 ? -1.348 -5.524 -7.481 1.00 93.00 94 LEU A O 1
ATOM 759 N N . TYR A 1 95 ? -0.611 -3.529 -8.224 1.00 93.25 95 TYR A N 1
ATOM 760 C CA . TYR A 1 95 ? -1.684 -3.343 -9.205 1.00 93.25 95 TYR A CA 1
ATOM 761 C C . TYR A 1 95 ? -1.230 -3.379 -10.658 1.00 93.25 95 TYR A C 1
ATOM 763 O O . TYR A 1 95 ? -2.019 -3.714 -11.540 1.00 93.25 95 TYR A O 1
ATOM 771 N N . LYS A 1 96 ? 0.050 -3.094 -10.891 1.00 91.50 96 LYS A N 1
ATOM 772 C CA . LYS A 1 96 ? 0.712 -3.185 -12.187 1.00 91.50 96 LYS A CA 1
ATOM 773 C C . LYS A 1 96 ? 1.990 -4.021 -12.061 1.00 91.50 96 LYS A C 1
ATOM 775 O O . LYS A 1 96 ? 2.558 -4.092 -10.966 1.00 91.50 96 LYS A O 1
ATOM 780 N N . PRO A 1 97 ? 2.447 -4.668 -13.147 1.00 90.38 97 PRO A N 1
ATOM 781 C CA . PRO A 1 97 ? 3.751 -5.315 -13.168 1.00 90.38 97 PRO A CA 1
ATOM 782 C C . PRO A 1 97 ? 4.856 -4.300 -12.859 1.00 90.38 97 PRO A C 1
ATOM 784 O O . PRO A 1 97 ? 4.802 -3.165 -13.330 1.00 90.38 97 PRO A O 1
ATOM 787 N N . MET A 1 98 ? 5.861 -4.722 -12.096 1.00 92.19 98 MET A N 1
ATOM 788 C CA . MET A 1 98 ? 7.035 -3.905 -11.787 1.00 92.19 98 MET A CA 1
ATOM 789 C C . MET A 1 98 ? 8.239 -4.381 -12.583 1.00 92.19 98 MET A C 1
ATOM 791 O O . MET A 1 98 ? 8.413 -5.584 -12.798 1.00 92.19 98 MET A O 1
ATOM 795 N N . LYS A 1 99 ? 9.096 -3.442 -12.979 1.00 91.94 99 LYS A N 1
ATOM 796 C CA . LYS A 1 99 ? 10.408 -3.745 -13.559 1.00 91.94 99 LYS A CA 1
ATOM 797 C C . LYS A 1 99 ? 11.457 -3.930 -12.469 1.00 91.94 99 LYS A C 1
ATOM 799 O O . LYS A 1 99 ? 12.395 -4.706 -12.643 1.00 91.94 99 LYS A O 1
ATOM 804 N N . LYS A 1 100 ? 11.313 -3.222 -11.348 1.00 91.44 100 LYS A N 1
ATOM 805 C CA . LYS A 1 100 ? 12.237 -3.295 -10.218 1.00 91.44 100 LYS A CA 1
ATOM 806 C C . LYS A 1 100 ? 11.939 -4.499 -9.327 1.00 91.44 100 LYS A C 1
ATOM 808 O O . LYS A 1 100 ? 10.796 -4.957 -9.242 1.00 91.44 100 LYS A O 1
ATOM 813 N N . PRO A 1 101 ? 12.956 -5.026 -8.625 1.00 90.12 101 PRO A N 1
ATOM 814 C CA . PRO A 1 101 ? 12.745 -6.111 -7.684 1.00 90.12 101 PRO A CA 1
ATOM 815 C C . PRO A 1 101 ? 11.877 -5.652 -6.511 1.00 90.12 101 PRO A C 1
ATOM 817 O O . PRO A 1 101 ? 12.055 -4.564 -5.967 1.00 90.12 101 PRO A O 1
ATOM 820 N N . PHE A 1 102 ? 10.977 -6.529 -6.070 1.00 88.25 102 PHE A N 1
ATOM 821 C CA . PHE A 1 102 ? 10.154 -6.259 -4.897 1.00 88.25 102 PHE A CA 1
ATOM 822 C C . PHE A 1 102 ? 11.025 -6.076 -3.636 1.00 88.25 102 PHE A C 1
ATOM 824 O O . PHE A 1 102 ? 11.894 -6.932 -3.384 1.00 88.25 102 PHE A O 1
ATOM 831 N N . PRO A 1 103 ? 10.793 -5.020 -2.825 1.00 86.75 103 PRO A N 1
ATOM 832 C CA . PRO A 1 103 ? 11.633 -4.689 -1.677 1.00 86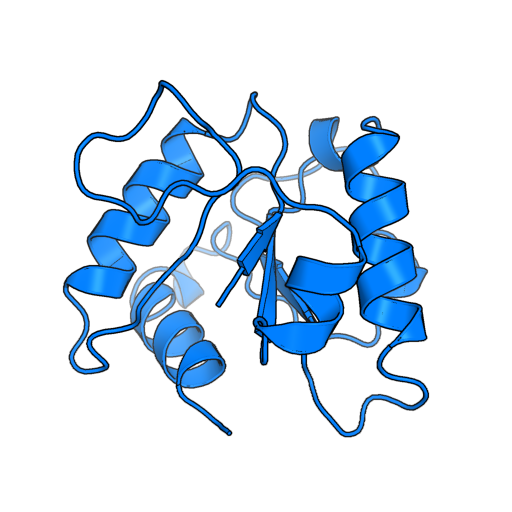.75 103 PRO A CA 1
ATOM 833 C C . PRO A 1 103 ? 11.776 -5.849 -0.700 1.00 86.75 103 PRO A C 1
ATOM 835 O O . PRO A 1 103 ? 10.785 -6.416 -0.235 1.00 86.75 103 PRO A O 1
ATOM 838 N N . SER A 1 104 ? 13.017 -6.179 -0.341 1.00 86.25 104 SER A N 1
ATOM 839 C CA . SER A 1 104 ? 13.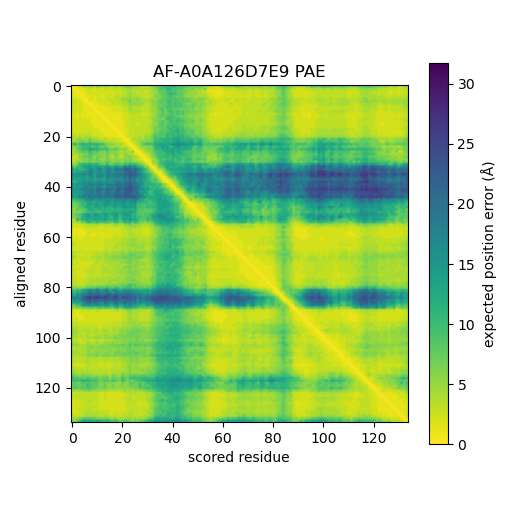326 -7.254 0.612 1.00 86.25 104 SER A CA 1
ATOM 840 C C . SER A 1 104 ? 12.633 -7.050 1.961 1.00 86.25 104 SER A C 1
ATOM 842 O O . SER A 1 104 ? 12.128 -8.010 2.539 1.00 86.25 104 SER A O 1
ATOM 844 N N . ILE A 1 105 ? 12.518 -5.794 2.397 1.00 82.81 105 ILE A N 1
ATOM 845 C CA . ILE A 1 105 ? 11.862 -5.391 3.644 1.00 82.81 105 ILE A CA 1
ATOM 846 C C . ILE A 1 105 ? 10.346 -5.662 3.665 1.00 82.81 105 ILE A C 1
ATOM 848 O O . ILE A 1 105 ? 9.736 -5.641 4.723 1.00 82.81 105 ILE A O 1
ATOM 852 N N . LEU A 1 106 ? 9.721 -5.942 2.518 1.00 85.00 106 LEU A N 1
ATOM 853 C CA . LEU A 1 106 ? 8.293 -6.263 2.427 1.00 85.00 106 LEU A CA 1
ATOM 854 C C . LEU A 1 106 ? 8.036 -7.746 2.128 1.00 85.00 106 LEU A C 1
ATOM 856 O O . LEU A 1 106 ? 6.889 -8.183 2.160 1.00 85.00 106 LEU A O 1
ATOM 860 N N . ARG A 1 107 ? 9.077 -8.548 1.854 1.00 83.75 107 ARG A N 1
ATOM 861 C CA . ARG A 1 107 ? 8.930 -9.953 1.416 1.00 83.75 107 ARG A CA 1
ATOM 862 C C . ARG A 1 107 ? 8.282 -10.869 2.451 1.00 83.75 107 ARG A C 1
ATOM 864 O O . ARG A 1 107 ? 7.708 -11.884 2.078 1.00 83.75 107 ARG A O 1
ATOM 871 N N . PHE A 1 108 ? 8.370 -10.529 3.734 1.00 83.69 108 PHE A N 1
ATOM 872 C CA . PHE A 1 108 ? 7.737 -11.301 4.806 1.00 83.69 108 PHE A CA 1
ATOM 873 C C . PHE A 1 108 ? 6.241 -10.984 4.978 1.00 83.69 108 PHE A C 1
ATOM 875 O O . PHE A 1 108 ? 5.561 -11.625 5.781 1.00 83.69 108 PHE A O 1
ATOM 882 N N . LEU A 1 109 ? 5.717 -9.991 4.254 1.00 85.88 109 LEU A N 1
ATOM 883 C CA . LEU A 1 109 ? 4.318 -9.586 4.323 1.00 85.88 109 LEU A CA 1
ATOM 884 C C . LEU A 1 109 ? 3.478 -10.317 3.276 1.00 85.88 109 LEU A C 1
ATOM 886 O O . LEU A 1 109 ? 3.939 -10.679 2.196 1.00 85.88 109 LEU A O 1
ATOM 890 N N . THR A 1 110 ? 2.197 -10.510 3.588 1.00 86.00 110 THR A N 1
ATOM 891 C CA . THR A 1 110 ? 1.243 -11.050 2.618 1.00 86.00 110 THR A CA 1
ATOM 892 C C . THR A 1 110 ? 0.905 -9.983 1.586 1.00 86.00 110 THR A C 1
ATOM 894 O O . THR A 1 110 ? 0.212 -9.018 1.897 1.00 86.00 110 THR A O 1
ATOM 897 N N . VAL A 1 111 ? 1.369 -10.189 0.358 1.00 88.50 111 VAL A N 1
ATOM 898 C CA . VAL A 1 111 ? 1.117 -9.292 -0.770 1.00 88.50 111 VAL A CA 1
ATOM 899 C C . VAL A 1 111 ? -0.269 -9.542 -1.371 1.00 8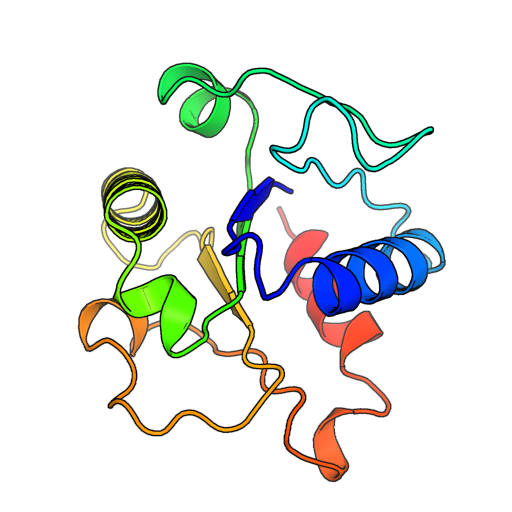8.50 111 VAL A C 1
ATOM 901 O O . VAL A 1 111 ? -0.667 -10.685 -1.619 1.00 88.50 111 VAL A O 1
ATOM 904 N N . CYS A 1 112 ? -0.998 -8.459 -1.627 1.00 89.94 112 CYS A N 1
ATOM 905 C CA . CYS A 1 112 ? -2.232 -8.432 -2.400 1.00 89.94 112 CYS A CA 1
ATOM 906 C C . CYS A 1 112 ? -1.903 -8.081 -3.857 1.00 89.94 112 CYS A C 1
ATOM 908 O O . CYS A 1 112 ? -1.669 -6.924 -4.187 1.00 89.94 112 CYS A O 1
ATOM 910 N N . ASP A 1 113 ? -1.891 -9.086 -4.728 1.00 90.25 113 ASP A N 1
ATOM 911 C CA . ASP A 1 113 ? -1.543 -8.935 -6.143 1.00 90.25 113 ASP A CA 1
ATOM 912 C C . ASP A 1 113 ? -2.810 -8.877 -7.018 1.00 90.25 113 ASP A C 1
ATOM 914 O O . ASP A 1 113 ? -3.569 -9.850 -7.091 1.00 90.25 113 ASP A O 1
ATOM 918 N N . TYR A 1 114 ? -3.047 -7.724 -7.644 1.00 89.69 114 TYR A N 1
ATOM 919 C CA . TYR A 1 114 ? -4.151 -7.442 -8.569 1.00 89.69 114 TYR A CA 1
ATOM 920 C C . TYR A 1 114 ? -3.763 -7.668 -10.040 1.00 89.69 114 TYR A C 1
ATOM 922 O O . TYR A 1 114 ? -4.627 -7.680 -10.915 1.00 89.69 114 TYR A O 1
ATOM 930 N N . THR A 1 115 ? -2.480 -7.908 -10.333 1.00 87.75 115 THR A N 1
ATOM 931 C CA . THR A 1 115 ? -2.013 -8.181 -11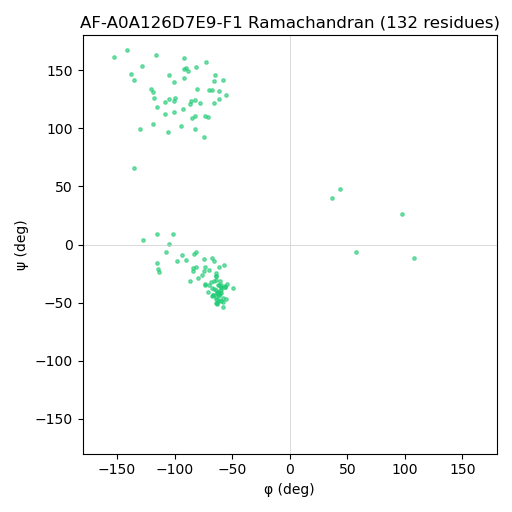.705 1.00 87.75 115 THR A CA 1
ATOM 932 C C . THR A 1 115 ? -2.406 -9.574 -12.193 1.00 87.75 115 THR A C 1
ATOM 934 O O . THR A 1 115 ? -2.423 -9.837 -13.394 1.00 87.75 115 THR A O 1
ATOM 937 N N . ARG A 1 116 ? -2.739 -10.486 -11.270 1.00 86.38 116 ARG A N 1
ATOM 938 C CA . ARG A 1 116 ? -3.105 -11.866 -11.592 1.00 86.38 116 ARG A CA 1
ATOM 939 C C . ARG A 1 116 ? -4.604 -11.962 -11.896 1.00 86.38 116 ARG A C 1
ATOM 941 O O . ARG A 1 116 ? -5.410 -11.737 -10.992 1.00 86.38 116 ARG A O 1
ATOM 948 N N . PRO A 1 117 ? -5.006 -12.413 -13.098 1.00 82.44 117 PRO A N 1
ATOM 949 C CA . PRO A 1 117 ? -6.420 -12.535 -13.463 1.00 82.44 117 PRO A CA 1
ATOM 950 C C . PRO A 1 117 ? -7.215 -13.412 -12.488 1.00 82.44 117 PRO A C 1
ATOM 952 O O . PRO A 1 117 ? -8.346 -13.098 -12.130 1.00 82.44 117 PRO A O 1
ATOM 955 N N . CYS A 1 118 ? -6.590 -14.479 -11.980 1.00 79.75 118 CYS A N 1
ATOM 956 C CA . CYS A 1 118 ? -7.227 -15.408 -11.051 1.00 79.75 118 CYS A CA 1
ATOM 957 C C . CYS A 1 118 ? -7.605 -14.767 -9.709 1.00 79.75 118 CYS A C 1
ATOM 959 O O . CYS A 1 118 ? -8.509 -15.265 -9.054 1.00 79.75 118 CYS A O 1
ATOM 961 N N . THR A 1 119 ? -6.915 -13.709 -9.264 1.00 79.25 119 THR A N 1
ATOM 962 C CA . THR A 1 119 ? -7.180 -13.067 -7.965 1.00 79.25 119 THR A CA 1
ATOM 963 C C . THR A 1 119 ? -8.053 -11.827 -8.071 1.00 79.25 119 THR A C 1
ATOM 965 O O . THR A 1 119 ? -8.564 -11.394 -7.039 1.00 79.25 119 THR A O 1
ATOM 968 N N . GLN A 1 120 ? -8.253 -11.273 -9.273 1.00 80.94 120 GLN A N 1
ATOM 969 C CA . GLN A 1 120 ? -9.002 -10.030 -9.481 1.00 80.94 120 GLN A CA 1
ATOM 970 C C . GLN A 1 120 ? -10.454 -10.117 -8.997 1.00 80.94 120 GLN A C 1
ATOM 972 O O . GLN A 1 120 ? -10.920 -9.198 -8.327 1.00 80.94 120 GLN A O 1
ATOM 977 N N . SER A 1 121 ? -11.146 -11.234 -9.249 1.00 83.44 121 SER A N 1
ATOM 978 C CA . SER A 1 121 ? -12.577 -11.392 -8.932 1.00 83.44 121 SER A CA 1
ATOM 979 C C . SER A 1 121 ? -12.909 -11.258 -7.440 1.00 83.44 121 SER A C 1
ATOM 981 O O . SER A 1 121 ? -13.974 -10.760 -7.089 1.00 83.44 121 SER A O 1
ATOM 983 N N . TRP A 1 122 ? -11.997 -11.654 -6.547 1.00 85.31 122 TRP A N 1
ATOM 984 C CA . TRP A 1 122 ? -12.157 -11.537 -5.090 1.00 85.31 122 TRP A CA 1
ATOM 985 C C . TRP A 1 122 ? -11.153 -10.576 -4.447 1.00 85.31 122 TRP A C 1
ATOM 987 O O . TRP A 1 122 ? -11.041 -10.533 -3.216 1.00 85.31 122 TRP A O 1
ATOM 997 N N . PHE A 1 123 ? -10.392 -9.826 -5.247 1.00 90.62 123 PHE A N 1
ATOM 998 C CA . PHE A 1 123 ? -9.308 -8.975 -4.763 1.00 90.62 123 PHE A CA 1
ATOM 999 C C . PHE A 1 123 ? -9.809 -7.949 -3.746 1.00 90.62 123 PHE A C 1
ATOM 1001 O O . PHE A 1 123 ? -9.323 -7.915 -2.614 1.00 90.62 123 PHE A O 1
ATOM 1008 N N . TRP A 1 124 ? -10.829 -7.173 -4.121 1.00 90.06 124 TRP A N 1
ATOM 1009 C CA . TRP A 1 124 ? -11.400 -6.125 -3.276 1.00 90.06 124 TRP A CA 1
ATOM 1010 C C . TRP A 1 124 ? -12.009 -6.694 -2.000 1.00 90.06 124 TRP A C 1
ATOM 1012 O O . TRP A 1 124 ? -11.758 -6.179 -0.915 1.00 90.06 124 TRP A O 1
ATOM 1022 N N . THR A 1 125 ? -12.725 -7.817 -2.087 1.00 88.94 125 THR A N 1
ATOM 1023 C CA . THR A 1 125 ? -13.290 -8.499 -0.914 1.00 88.94 125 THR A CA 1
ATOM 1024 C C . THR A 1 125 ? -12.199 -8.990 0.036 1.00 88.94 125 THR A C 1
ATOM 1026 O O . THR A 1 125 ? -12.323 -8.853 1.255 1.00 88.94 125 THR A O 1
ATOM 1029 N N . ARG A 1 126 ? -11.106 -9.542 -0.504 1.00 88.94 126 ARG A N 1
ATOM 1030 C CA . ARG A 1 126 ? -9.962 -10.014 0.282 1.00 88.94 126 ARG A CA 1
ATOM 1031 C C . ARG A 1 126 ? -9.224 -8.855 0.941 1.00 88.94 126 ARG A C 1
ATOM 1033 O O . ARG A 1 126 ? -8.894 -8.961 2.121 1.00 88.94 126 ARG A O 1
ATOM 1040 N N . LEU A 1 127 ? -8.987 -7.768 0.210 1.00 89.81 127 LEU A N 1
ATOM 1041 C CA . LEU A 1 127 ? -8.357 -6.562 0.739 1.00 89.81 127 LEU A CA 1
ATOM 1042 C C . LEU A 1 127 ? -9.240 -5.918 1.814 1.00 89.81 127 LEU A C 1
ATOM 1044 O O . LEU A 1 127 ? -8.754 -5.630 2.902 1.00 89.81 127 LEU A O 1
ATOM 1048 N N . ALA A 1 128 ? -10.547 -5.800 1.580 1.00 88.69 128 ALA A N 1
ATOM 1049 C CA . ALA A 1 128 ? -11.484 -5.257 2.557 1.00 88.69 128 ALA A CA 1
ATOM 1050 C C . ALA A 1 128 ? -11.540 -6.098 3.840 1.00 88.69 128 ALA A C 1
ATOM 1052 O O . ALA A 1 128 ? -11.475 -5.556 4.942 1.00 88.69 128 ALA A O 1
ATOM 1053 N N . ARG A 1 129 ? -11.568 -7.431 3.712 1.00 87.81 129 ARG A N 1
ATOM 1054 C CA . ARG A 1 129 ? -11.482 -8.348 4.857 1.00 87.81 129 ARG A CA 1
ATOM 1055 C C . ARG A 1 129 ? -10.152 -8.203 5.586 1.00 87.81 129 ARG A C 1
ATOM 1057 O O . ARG A 1 129 ? -10.117 -8.202 6.809 1.00 87.81 129 ARG A O 1
ATOM 1064 N N . ALA A 1 130 ? -9.050 -8.070 4.853 1.00 86.06 130 ALA A N 1
ATOM 1065 C CA . ALA A 1 130 ? -7.759 -7.815 5.469 1.00 86.06 130 ALA A CA 1
ATOM 1066 C C . ALA A 1 130 ? -7.745 -6.461 6.186 1.00 86.06 130 ALA A C 1
ATOM 1068 O O . ALA A 1 130 ? -7.069 -6.332 7.189 1.00 86.06 130 ALA A O 1
ATOM 1069 N N . LEU A 1 131 ? -8.488 -5.457 5.738 1.00 84.56 131 LEU A N 1
ATOM 1070 C CA . LEU A 1 131 ? -8.534 -4.155 6.398 1.00 84.56 131 LEU A CA 1
ATOM 1071 C C . LEU A 1 131 ? -9.527 -4.088 7.565 1.00 84.56 131 LEU A C 1
ATOM 1073 O O . LEU A 1 131 ? -9.349 -3.242 8.439 1.00 84.56 131 LEU A O 1
ATOM 1077 N N . SER A 1 132 ? -10.538 -4.962 7.600 1.00 83.31 132 SER A N 1
ATOM 1078 C CA . SER A 1 132 ? -11.561 -4.986 8.653 1.00 83.31 132 SER A CA 1
ATOM 1079 C C . SER A 1 132 ? -11.149 -5.751 9.909 1.00 83.31 132 SER A C 1
ATOM 1081 O O . SER A 1 132 ? -11.730 -5.539 10.973 1.00 83.31 132 SER A O 1
ATOM 1083 N N . LEU A 1 133 ? -10.153 -6.632 9.804 1.00 79.25 133 LEU A N 1
ATOM 1084 C CA . LEU A 1 133 ? -9.642 -7.383 10.945 1.00 79.25 133 LEU A CA 1
ATOM 1085 C C . LEU A 1 133 ? -8.985 -6.434 11.984 1.00 79.25 133 LEU A C 1
ATOM 1087 O O . LEU A 1 133 ? -8.381 -5.433 11.583 1.00 79.25 133 LEU A O 1
ATOM 1091 N N . PRO A 1 134 ? -9.077 -6.731 13.298 1.00 64.69 134 PRO A N 1
ATOM 1092 C CA . PRO A 1 134 ? -8.527 -5.888 14.369 1.00 64.69 134 PRO A CA 1
ATOM 1093 C C . PRO A 1 134 ? -7.026 -5.611 14.263 1.00 64.69 134 PRO A C 1
ATOM 1095 O O . PRO A 1 134 ? -6.299 -6.483 13.730 1.00 64.69 134 PRO A O 1
#

Nearest PDB structures (foldseek):
  7l6w-assembly1_A  TM=8.901E-01  e=4.215E-19  Homo sapiens
  8w8m-assembly1_G2  TM=8.702E-01  e=1.864E-16  Homo sapiens
  2js7-assembly1_A  TM=8.853E-01  e=6.719E-16  Homo sapiens
  2z5v-assembly1_A  TM=8.248E-01  e=7.164E-16  Homo sapiens
  1fyx-assembly1_A  TM=7.131E-01  e=4.572E-05  Homo sapiens

Sequence (134 aa):
AFICYCQSDIEFVHEMIRQLEQTVYRLKLCVFDRDVLPGTCVWTVTSELIEMRCKRMVAVISDEYLDSEACDFQTKFALSLCPGAQKKRLIPVLYKPMKKPFPSILRFLTVCDYTRPCTQSWFWTRLARALSLP

Solvent-accessible surface area (backbone atoms only — not comparable to full-atom values): 8080 Å² total; per-residue (Å²): 63,34,51,47,66,35,81,94,50,44,71,60,50,53,51,49,49,58,54,35,48,71,36,96,76,65,56,65,60,34,48,68,60,86,87,80,57,94,88,57,63,60,47,91,78,49,76,65,51,50,70,76,69,38,79,32,35,37,36,47,52,44,63,64,27,77,70,32,66,68,52,49,51,53,51,52,52,59,48,66,78,47,78,78,73,82,70,70,34,61,35,44,31,31,66,59,90,60,91,61,81,80,58,75,93,52,65,91,46,72,69,48,57,50,65,43,76,90,40,45,88,52,38,58,62,51,51,43,52,65,67,68,53,131

Foldseek 3Di:
DEEAEDPVCVVVVVVLVVLLCPDPLNDQYEYADDPDDPPHDHDPDDLVCCLPPQLAYEYEDEQVCVVDPVSVVVVVSQDVSDPDCPRLRYEYEYQDDYPDDDDPSCVVHDYQYCPDPVCVVCSSVVVSVSRNDD

InterPro domains:
  IPR000157 Toll/interleukin-1 receptor homology (TIR) domain [PF13676] (2-116)
  IPR000157 Toll/interleukin-1 receptor homology (TIR) 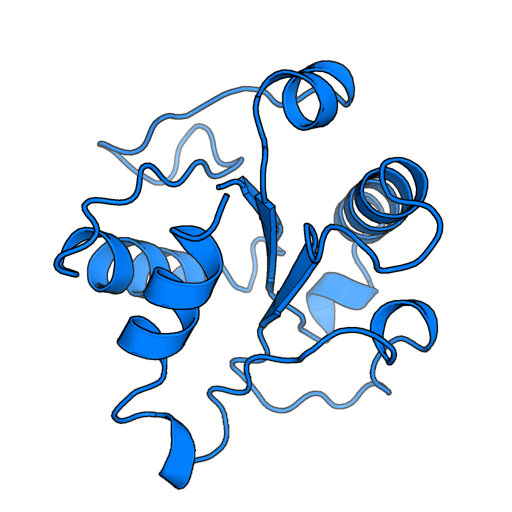domain [PS50104] (1-131)
  IPR000157 Toll/interleukin-1 receptor homology (TIR) domain [SM00255] (1-134)
  IPR017281 Myeloid differentiation primary response protein MyD88 [PTHR15079] (1-134)
  IPR035897 Toll/interleukin-1 receptor homology (TIR) domain superfamily [G3DSA:3.40.50.10140] (1-133)
  IPR035897 Toll/interleukin-1 receptor homology (TIR) domain superfamily [SSF52200] (1-132)

Radius of gyration: 13.89 Å; Cα contacts (8 Å, |Δi|>4): 184; chains: 1; bounding box: 33×34×30 Å